Protein AF-A0A8B6LZV7-F1 (afdb_monomer)

Sequence (62 aa):
MLAQEGEQHVWVDESWLRRELARASPVPDWEQKYESMLAYARSKGWVRERPLAIRAHIVWRD

Foldseek 3Di:
DWADDPDWKIKAQPVVVVVVCVVVVDDPPVVVVVVVVVVVQVVVVQFDVVRTIGMDTDDDDD

pLDDT: mean 90.17, std 5.87, range [72.5, 97.25]

Solvent-accessible surface area (backbone atoms only — not comparable to full-atom values): 3690 Å² total; per-residue (Å²): 90,79,44,77,49,77,93,49,30,30,36,37,29,45,73,44,52,54,55,53,44,69,73,64,70,69,63,90,66,51,66,63,53,48,52,52,50,50,55,53,33,50,79,70,67,32,50,43,81,83,72,48,25,38,60,41,78,61,82,84,81,134

Mean predicted aligned error: 4.08 Å

Nearest PDB structures (foldseek):
  2glz-assembly1_B  TM=2.373E-01  e=5.854E+00  Desulfitobacterium hafniense DCB-2

Radius of gyration: 12.34 Å; Cα contacts (8 Å, |Δi|>4): 59; chains: 1; bounding box: 33×27×27 Å

Secondary structure (DSSP, 8-state):
-EEEETTTEEEEEHHHHHHHHHHS-PPTTHHHHHHHHHHHHHHTT-EEETTEEEEEE-----

Structure (mmCIF, N/CA/C/O backbone):
data_AF-A0A8B6LZV7-F1
#
_entry.id   AF-A0A8B6LZV7-F1
#
loop_
_atom_site.group_PDB
_atom_site.id
_atom_site.type_symbol
_atom_site.label_atom_id
_atom_site.label_alt_id
_atom_site.label_comp_id
_atom_site.label_asym_id
_atom_site.label_entity_id
_atom_site.label_seq_id
_atom_site.pdbx_PDB_ins_code
_atom_site.Cartn_x
_atom_site.Cartn_y
_atom_site.Cartn_z
_atom_site.occupancy
_atom_site.B_iso_or_equiv
_atom_site.auth_seq_id
_atom_site.auth_comp_id
_atom_site.auth_asym_id
_atom_site.auth_atom_id
_atom_site.pdbx_PDB_model_num
ATOM 1 N N . MET A 1 1 ? -6.154 -11.635 2.828 1.00 73.94 1 MET A N 1
ATOM 2 C CA . MET A 1 1 ? -7.550 -11.656 3.309 1.00 73.94 1 MET A CA 1
ATOM 3 C C . MET A 1 1 ? -8.160 -10.304 2.982 1.00 73.94 1 MET A C 1
ATOM 5 O O . MET A 1 1 ? -7.439 -9.313 3.043 1.00 73.94 1 MET A O 1
ATOM 9 N N . LEU A 1 2 ? -9.430 -10.279 2.581 1.00 82.12 2 LEU A N 1
ATOM 10 C CA . LEU A 1 2 ? -10.168 -9.063 2.241 1.00 82.12 2 LEU A CA 1
ATOM 11 C C . LEU A 1 2 ? -11.178 -8.768 3.352 1.00 82.12 2 LEU A C 1
ATOM 13 O O . LEU A 1 2 ? -11.843 -9.692 3.817 1.00 82.12 2 LEU A O 1
ATOM 17 N N . ALA A 1 3 ? -11.293 -7.509 3.769 1.00 85.44 3 ALA A N 1
ATOM 18 C CA . ALA A 1 3 ? -12.302 -7.073 4.734 1.00 85.44 3 ALA A CA 1
ATOM 19 C C . ALA A 1 3 ? -13.069 -5.870 4.183 1.00 85.44 3 ALA A C 1
ATOM 21 O O . ALA A 1 3 ? -12.479 -4.828 3.905 1.00 85.44 3 ALA A O 1
ATOM 22 N N . GLN A 1 4 ? -14.375 -6.020 3.995 1.00 86.75 4 GLN A N 1
ATOM 23 C CA . GLN A 1 4 ? -15.215 -4.990 3.394 1.00 86.75 4 GLN A CA 1
ATOM 24 C C . GLN A 1 4 ? -15.378 -3.774 4.323 1.00 86.75 4 GLN A C 1
ATOM 26 O O . GLN A 1 4 ? -15.527 -3.917 5.537 1.00 86.75 4 GLN A O 1
ATOM 31 N N . GLU A 1 5 ? -15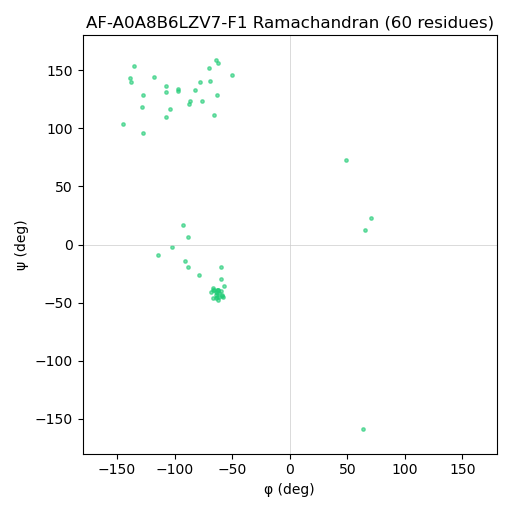.355 -2.574 3.744 1.00 87.88 5 GLU A N 1
ATOM 32 C CA . GLU A 1 5 ? -15.627 -1.304 4.416 1.00 87.88 5 GLU A CA 1
ATOM 33 C C . GLU A 1 5 ? -16.704 -0.540 3.633 1.00 87.88 5 GLU A C 1
ATOM 35 O O . GLU A 1 5 ? -16.428 0.146 2.647 1.00 87.88 5 GLU A O 1
ATOM 40 N N . GLY A 1 6 ? -17.956 -0.675 4.070 1.00 89.12 6 GLY A N 1
ATOM 41 C CA . GLY A 1 6 ? -19.103 -0.173 3.311 1.00 89.12 6 GLY A CA 1
ATOM 42 C C . GLY A 1 6 ? -19.257 -0.878 1.957 1.00 89.12 6 GLY A 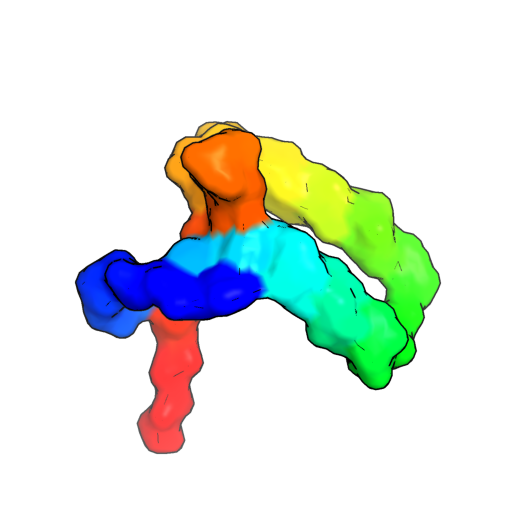C 1
ATOM 43 O O . GLY A 1 6 ? -18.772 -1.988 1.759 1.00 89.12 6 GLY A O 1
ATOM 44 N N . GLU A 1 7 ? -19.948 -0.251 1.009 1.00 87.56 7 GLU A N 1
ATOM 45 C CA . GLU A 1 7 ? -20.264 -0.869 -0.296 1.00 87.56 7 GLU A CA 1
ATOM 46 C C . GLU A 1 7 ? -19.217 -0.591 -1.384 1.00 87.56 7 GLU A C 1
ATOM 48 O O . GLU A 1 7 ? -19.200 -1.243 -2.426 1.00 87.56 7 GLU A O 1
ATOM 53 N N . GLN A 1 8 ? -18.335 0.381 -1.142 1.00 93.06 8 GLN A N 1
ATOM 54 C CA . GLN A 1 8 ? -17.414 0.912 -2.151 1.00 93.06 8 GLN A CA 1
ATOM 55 C C . GLN A 1 8 ? -15.945 0.633 -1.846 1.00 93.06 8 GLN A C 1
ATOM 57 O O . GLN A 1 8 ? -15.098 0.910 -2.691 1.00 93.06 8 GLN A O 1
ATOM 62 N N . HIS A 1 9 ? -15.609 0.125 -0.657 1.00 94.12 9 HIS A N 1
ATOM 63 C CA . HIS A 1 9 ? -14.218 -0.070 -0.266 1.00 94.12 9 HIS A CA 1
ATOM 64 C C . HIS A 1 9 ? -13.970 -1.427 0.381 1.00 94.12 9 HIS A C 1
ATOM 66 O O . HIS A 1 9 ? -14.841 -2.041 0.997 1.00 94.12 9 HIS A O 1
ATOM 72 N N . VAL A 1 10 ? -12.729 -1.883 0.255 1.00 95.00 10 VAL A N 1
ATOM 73 C CA . VAL A 1 10 ? -12.223 -3.093 0.896 1.00 95.00 10 VAL A CA 1
ATOM 74 C C . VAL A 1 10 ? -10.814 -2.846 1.417 1.00 95.00 10 VAL A C 1
ATOM 76 O O . VAL A 1 10 ? -10.014 -2.150 0.792 1.00 95.00 10 VAL A O 1
ATOM 79 N N . TRP A 1 11 ? -10.499 -3.428 2.565 1.00 95.69 11 TRP A N 1
ATOM 80 C CA . TRP A 1 11 ? -9.144 -3.536 3.078 1.00 95.69 11 TRP A CA 1
ATOM 81 C C . TRP A 1 11 ? -8.496 -4.801 2.532 1.00 95.69 11 TRP A C 1
ATOM 83 O O . TRP A 1 11 ? -8.988 -5.910 2.752 1.00 95.69 11 TRP A O 1
ATOM 93 N N . VAL A 1 12 ? -7.385 -4.618 1.829 1.00 94.94 12 VAL A N 1
ATOM 94 C CA . VAL A 1 12 ? -6.588 -5.686 1.233 1.00 94.94 12 VAL A CA 1
ATOM 95 C C . VAL A 1 12 ? -5.342 -5.899 2.077 1.00 94.94 12 VAL A C 1
ATOM 97 O O . VAL A 1 12 ? -4.508 -5.005 2.183 1.00 94.94 12 VAL A O 1
ATOM 100 N N . ASP A 1 13 ? -5.211 -7.083 2.670 1.00 95.06 13 ASP A N 1
ATOM 101 C CA . ASP A 1 13 ? -3.987 -7.489 3.367 1.00 95.06 13 ASP A CA 1
ATOM 102 C C . ASP A 1 13 ? -2.792 -7.567 2.400 1.00 95.06 13 ASP A C 1
ATOM 104 O O . ASP A 1 13 ? -2.861 -8.231 1.360 1.00 95.06 13 ASP A O 1
ATOM 108 N N . GLU A 1 14 ? -1.688 -6.917 2.765 1.00 93.94 14 GLU A N 1
ATOM 109 C CA . GLU A 1 14 ? -0.501 -6.791 1.912 1.00 93.94 14 GLU A CA 1
ATOM 110 C C . GLU A 1 14 ? 0.188 -8.134 1.658 1.00 93.94 14 GLU A C 1
ATOM 112 O O . GLU A 1 14 ? 0.575 -8.443 0.528 1.00 93.94 14 GLU A O 1
ATOM 117 N N . SER A 1 15 ? 0.252 -8.982 2.686 1.00 92.31 15 SER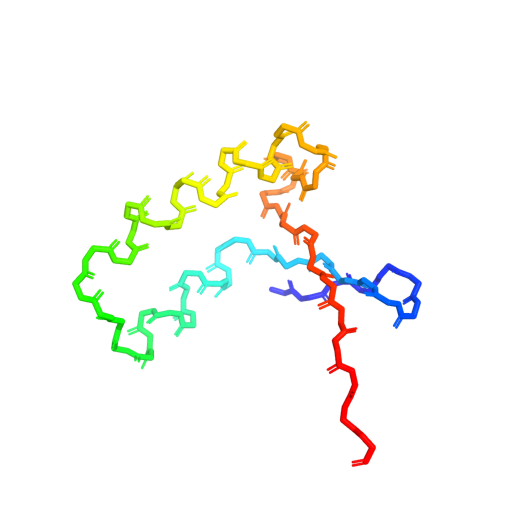 A N 1
ATOM 118 C CA . SER A 1 15 ? 0.869 -10.302 2.567 1.00 92.31 15 SER A CA 1
ATOM 119 C C . SER A 1 15 ? 0.117 -11.177 1.560 1.00 92.31 15 SER A C 1
ATOM 121 O O . SER A 1 15 ? 0.723 -11.921 0.789 1.00 92.31 15 SER A O 1
ATOM 123 N N . TRP A 1 16 ? -1.216 -11.090 1.552 1.00 92.38 16 TRP A N 1
ATOM 124 C CA . TRP A 1 16 ? -2.061 -11.771 0.583 1.00 92.38 16 TRP A CA 1
ATOM 125 C C . TRP A 1 16 ? -1.852 -11.215 -0.821 1.00 92.38 16 TRP A C 1
ATOM 127 O O . TRP A 1 16 ? -1.623 -12.000 -1.736 1.00 92.38 16 TRP A O 1
ATOM 137 N N . LEU A 1 17 ? -1.833 -9.890 -0.976 1.00 89.06 17 LEU A N 1
ATOM 138 C CA . LEU A 1 17 ? -1.621 -9.252 -2.274 1.00 89.06 17 LEU A CA 1
ATOM 139 C C . LEU A 1 17 ? -0.285 -9.671 -2.909 1.00 89.06 17 LEU A C 1
ATOM 141 O O . LEU A 1 17 ? -0.257 -10.054 -4.077 1.00 89.06 17 LEU A O 1
ATOM 145 N N . ARG A 1 18 ? 0.812 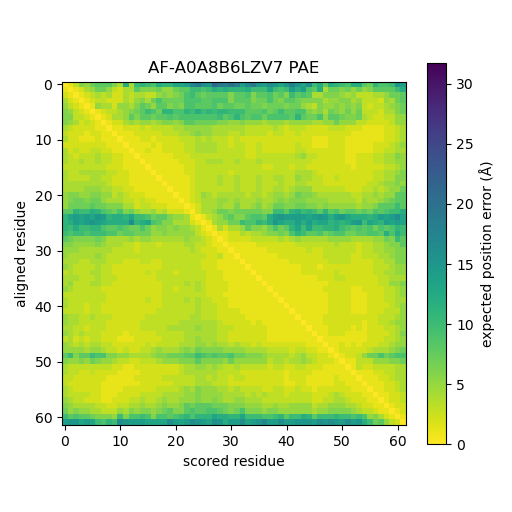-9.685 -2.138 1.00 87.38 18 ARG A N 1
ATOM 146 C CA . ARG A 1 18 ? 2.123 -10.150 -2.627 1.00 87.38 18 ARG A CA 1
ATOM 147 C C . ARG A 1 18 ? 2.110 -11.621 -3.050 1.00 87.38 18 ARG A C 1
ATOM 149 O O 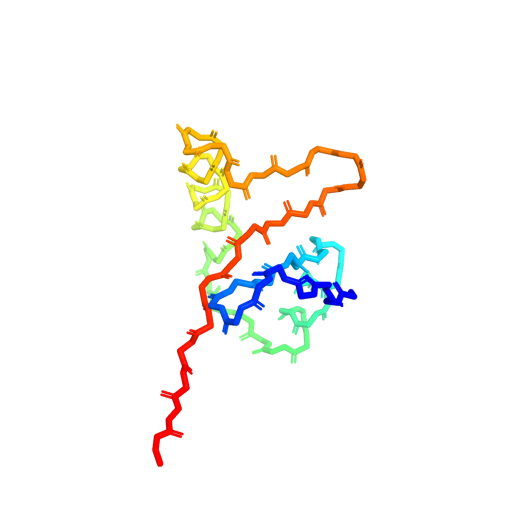. ARG A 1 18 ? 2.718 -11.964 -4.062 1.00 87.38 18 ARG A O 1
ATOM 156 N N . ARG A 1 19 ? 1.411 -12.492 -2.310 1.00 89.25 19 ARG A N 1
ATOM 157 C CA . ARG A 1 19 ? 1.271 -13.914 -2.677 1.00 89.25 19 ARG A CA 1
ATOM 158 C C . ARG A 1 19 ? 0.519 -14.100 -3.992 1.00 89.25 19 ARG A C 1
ATOM 160 O O . ARG A 1 19 ? 0.927 -14.939 -4.789 1.00 89.25 19 ARG A O 1
ATOM 167 N N . GLU A 1 20 ? -0.546 -13.335 -4.224 1.00 88.06 20 GLU A N 1
ATOM 168 C CA . GLU A 1 20 ? -1.290 -13.393 -5.489 1.00 88.06 20 GLU A CA 1
ATOM 169 C C . GLU A 1 20 ? -0.464 -12.840 -6.657 1.00 88.06 20 GLU A C 1
ATOM 171 O O . GLU A 1 20 ? -0.419 -13.448 -7.725 1.00 88.06 20 GLU A O 1
ATOM 176 N N . LEU A 1 21 ? 0.277 -11.747 -6.447 1.00 83.69 21 LEU A N 1
ATOM 177 C CA . LEU A 1 21 ? 1.161 -11.182 -7.471 1.00 83.69 21 LEU A CA 1
ATOM 178 C C . LEU A 1 21 ? 2.262 -12.160 -7.889 1.00 83.69 21 LEU A C 1
ATOM 180 O O . LEU A 1 21 ? 2.505 -12.313 -9.082 1.00 83.69 21 LEU A O 1
ATOM 184 N N . ALA A 1 22 ? 2.872 -12.882 -6.945 1.00 81.88 22 ALA A N 1
ATOM 185 C CA . ALA A 1 22 ? 3.870 -13.907 -7.258 1.00 81.88 22 ALA A CA 1
ATOM 186 C C . ALA A 1 22 ? 3.316 -15.032 -8.157 1.00 81.88 22 ALA A C 1
ATOM 188 O O . ALA A 1 22 ? 4.060 -15.611 -8.947 1.00 81.88 22 ALA A O 1
ATOM 189 N N . ARG A 1 23 ? 2.011 -15.329 -8.072 1.00 86.31 23 ARG A N 1
ATOM 190 C CA . ARG A 1 23 ? 1.333 -16.311 -8.938 1.00 86.31 23 ARG A CA 1
ATOM 191 C C . ARG A 1 23 ? 1.004 -15.758 -10.323 1.00 86.31 23 ARG A C 1
ATOM 193 O O . ARG A 1 23 ? 0.885 -16.535 -11.263 1.00 86.31 23 ARG A O 1
ATOM 200 N N . ALA A 1 24 ? 0.848 -14.442 -10.447 1.00 82.38 24 ALA A N 1
ATOM 201 C CA . ALA A 1 24 ? 0.377 -13.777 -11.659 1.00 82.38 24 ALA A CA 1
ATOM 202 C C . ALA A 1 24 ? 1.492 -13.404 -12.658 1.00 82.38 24 ALA A C 1
ATOM 204 O O . ALA A 1 24 ? 1.196 -12.743 -13.649 1.00 82.38 24 ALA A O 1
ATOM 205 N N . SER A 1 25 ? 2.748 -13.811 -12.417 1.00 75.75 25 SER A N 1
ATOM 206 C CA . SER A 1 25 ? 3.921 -13.483 -13.253 1.00 75.75 25 SER A CA 1
ATOM 207 C C . SER A 1 25 ? 4.016 -11.981 -13.573 1.00 75.75 25 SER A C 1
ATOM 209 O O . SER A 1 25 ? 3.739 -11.556 -14.696 1.00 75.75 25 SER A O 1
ATOM 211 N N . PRO A 1 26 ? 4.381 -11.152 -12.585 1.00 77.31 26 PRO A N 1
ATOM 212 C CA . PRO A 1 26 ? 4.300 -9.708 -12.716 1.00 77.31 26 PRO A CA 1
ATOM 213 C C . PRO A 1 26 ? 5.352 -9.167 -13.694 1.00 77.31 26 PRO A C 1
ATOM 215 O O . PRO A 1 26 ? 6.426 -9.739 -13.878 1.00 77.31 26 PRO A O 1
ATOM 218 N N . VAL A 1 27 ? 5.034 -8.032 -14.319 1.00 83.56 27 VAL A N 1
ATOM 219 C CA . VAL A 1 27 ? 5.944 -7.315 -15.225 1.00 83.56 27 VAL A CA 1
ATOM 220 C C . VAL A 1 27 ? 7.210 -6.838 -14.498 1.00 83.56 27 VAL A C 1
ATOM 222 O O . VAL A 1 27 ? 7.156 -6.614 -13.285 1.00 83.56 27 VAL A O 1
ATOM 225 N N . PRO A 1 28 ? 8.332 -6.605 -15.208 1.00 85.38 28 PRO A N 1
ATOM 226 C CA . PRO A 1 28 ? 9.493 -5.932 -14.629 1.00 85.38 28 PRO A CA 1
ATOM 227 C C . PRO A 1 28 ? 9.104 -4.624 -13.915 1.00 85.38 28 PRO A C 1
ATOM 229 O O . PRO A 1 28 ? 8.160 -3.935 -14.315 1.00 85.38 28 PRO A O 1
ATOM 232 N N . ASP A 1 29 ? 9.815 -4.307 -12.832 1.00 87.12 29 ASP A N 1
ATOM 233 C CA . ASP A 1 29 ? 9.649 -3.099 -12.005 1.00 87.12 29 ASP A CA 1
ATOM 234 C C . ASP A 1 29 ? 8.318 -2.970 -11.239 1.00 87.12 29 ASP A C 1
ATOM 236 O O . ASP A 1 29 ? 8.007 -1.905 -10.693 1.00 87.12 29 ASP A O 1
ATOM 240 N N . TRP A 1 30 ? 7.514 -4.037 -11.158 1.00 86.31 30 TRP A N 1
ATOM 241 C CA . TRP A 1 30 ? 6.248 -4.007 -10.415 1.00 86.31 30 TRP A CA 1
ATOM 242 C C . TRP A 1 30 ? 6.438 -3.624 -8.940 1.00 86.31 30 TRP A C 1
ATOM 244 O O . TRP A 1 30 ? 5.611 -2.892 -8.402 1.00 86.31 30 TRP A O 1
ATOM 254 N N . GLU A 1 31 ? 7.535 -4.051 -8.308 1.00 89.00 31 GLU A N 1
ATOM 255 C CA . GLU A 1 31 ? 7.846 -3.737 -6.908 1.00 89.00 31 GLU A CA 1
ATOM 256 C C . GLU A 1 31 ? 8.047 -2.235 -6.706 1.00 89.00 31 GLU A C 1
ATOM 258 O O . GLU A 1 31 ? 7.453 -1.645 -5.809 1.00 89.00 31 GLU A O 1
ATOM 263 N N . GLN A 1 32 ? 8.803 -1.573 -7.584 1.00 91.25 32 GLN A N 1
ATOM 264 C CA . GLN A 1 32 ? 9.052 -0.136 -7.471 1.00 91.25 32 GLN A CA 1
ATOM 265 C C . GLN A 1 32 ? 7.773 0.687 -7.686 1.00 91.25 32 GLN A C 1
ATOM 267 O O . GLN A 1 32 ? 7.528 1.681 -6.991 1.00 91.25 32 GLN A O 1
ATOM 272 N N . LYS A 1 33 ? 6.915 0.251 -8.617 1.00 90.06 33 LYS A N 1
ATOM 273 C CA . LYS A 1 33 ? 5.589 0.853 -8.827 1.00 90.06 33 LYS A CA 1
ATOM 274 C C . LYS A 1 33 ? 4.677 0.620 -7.625 1.00 90.06 33 LYS A C 1
ATOM 276 O O . LYS A 1 33 ? 3.944 1.526 -7.233 1.00 90.06 33 LYS A O 1
ATOM 281 N N . TYR A 1 34 ? 4.746 -0.566 -7.029 1.00 90.25 34 TYR A N 1
ATOM 282 C CA . TYR A 1 34 ? 3.996 -0.919 -5.832 1.00 90.25 34 TYR A CA 1
ATOM 283 C C . TYR A 1 34 ? 4.405 -0.065 -4.625 1.00 90.25 34 TYR A C 1
ATOM 285 O O . TYR A 1 34 ? 3.537 0.509 -3.973 1.00 90.25 34 TYR A O 1
ATOM 293 N N . GLU A 1 35 ? 5.704 0.116 -4.379 1.00 92.44 35 GLU A N 1
ATOM 294 C CA . GLU A 1 35 ? 6.197 0.995 -3.309 1.00 92.44 35 GLU A CA 1
ATOM 295 C C . GLU A 1 35 ? 5.779 2.458 -3.532 1.00 92.44 35 GLU A C 1
ATOM 297 O O . GLU A 1 35 ? 5.352 3.143 -2.601 1.00 92.44 35 GLU A O 1
ATOM 302 N N . SER A 1 36 ? 5.809 2.929 -4.784 1.00 94.62 36 SER A N 1
ATOM 303 C CA . SER A 1 36 ? 5.320 4.269 -5.142 1.00 94.62 36 SER A CA 1
ATOM 304 C C . SER A 1 36 ? 3.817 4.421 -4.869 1.00 94.62 36 SER A C 1
ATOM 306 O O . SER A 1 36 ? 3.374 5.437 -4.327 1.00 94.62 36 SER A O 1
ATOM 308 N N . MET A 1 37 ? 3.027 3.393 -5.194 1.00 93.56 37 MET A N 1
ATOM 309 C CA . MET A 1 37 ? 1.593 3.334 -4.898 1.00 93.56 37 MET A CA 1
ATOM 310 C C . MET A 1 37 ? 1.334 3.330 -3.385 1.00 93.56 37 MET A C 1
ATOM 312 O O . MET A 1 37 ? 0.486 4.090 -2.915 1.00 93.56 37 MET A O 1
ATOM 316 N N . LEU A 1 38 ? 2.101 2.558 -2.610 1.00 94.38 38 LEU A N 1
ATOM 317 C CA . LEU A 1 38 ? 2.017 2.538 -1.148 1.00 94.38 38 LEU A CA 1
ATOM 318 C C . LEU A 1 38 ? 2.337 3.901 -0.530 1.00 94.38 38 LEU A C 1
ATOM 320 O O . LEU A 1 38 ? 1.612 4.358 0.354 1.00 94.38 38 LEU A O 1
ATOM 324 N N . ALA A 1 39 ? 3.395 4.572 -0.989 1.00 96.12 39 ALA A N 1
ATOM 325 C CA . ALA A 1 39 ? 3.747 5.912 -0.525 1.00 96.12 39 ALA A CA 1
ATOM 326 C C . ALA A 1 39 ? 2.607 6.912 -0.779 1.00 96.12 39 ALA A C 1
ATOM 328 O O . ALA A 1 39 ? 2.229 7.679 0.112 1.00 96.12 39 ALA A O 1
ATOM 329 N N . TYR A 1 40 ? 1.996 6.847 -1.964 1.00 96.00 40 TYR A N 1
ATOM 330 C CA . TYR A 1 40 ? 0.819 7.646 -2.279 1.00 96.00 40 TYR A CA 1
ATOM 331 C C . TYR A 1 40 ? -0.370 7.308 -1.366 1.00 96.00 40 TYR A C 1
ATOM 333 O O . TYR A 1 40 ? -0.960 8.213 -0.775 1.00 96.00 40 TYR A O 1
ATOM 341 N N . ALA A 1 41 ? -0.692 6.027 -1.173 1.00 96.12 41 ALA A N 1
ATOM 342 C CA . ALA A 1 41 ? -1.788 5.591 -0.309 1.00 96.12 41 ALA A CA 1
ATOM 343 C C . ALA A 1 41 ? -1.597 6.043 1.151 1.00 96.12 41 ALA A C 1
ATOM 345 O O . ALA A 1 41 ? -2.547 6.517 1.782 1.00 96.12 41 ALA A O 1
ATOM 346 N N . ARG A 1 42 ? -0.365 5.988 1.677 1.00 96.50 42 ARG A N 1
ATOM 347 C CA . ARG A 1 42 ? -0.020 6.533 3.001 1.00 96.50 42 ARG A CA 1
ATOM 348 C C . ARG A 1 42 ? -0.323 8.024 3.094 1.00 96.50 42 ARG A C 1
ATOM 350 O O . ARG A 1 42 ? -0.962 8.445 4.053 1.00 96.50 42 ARG A O 1
ATOM 357 N N . SER A 1 43 ? 0.039 8.806 2.072 1.00 97.25 43 SER A N 1
ATOM 358 C CA . SER A 1 43 ? -0.257 10.250 2.030 1.00 97.25 43 SER A CA 1
ATOM 359 C C . SER A 1 43 ? -1.758 10.578 2.081 1.00 97.25 43 SER A C 1
ATOM 361 O O . SER A 1 43 ? -2.138 11.700 2.410 1.00 97.25 43 SER A O 1
ATOM 363 N N . LYS A 1 44 ? -2.620 9.602 1.768 1.00 97.00 44 LYS A N 1
ATOM 364 C CA . LYS A 1 44 ? -4.083 9.720 1.795 1.00 97.00 44 LYS A CA 1
ATOM 365 C C . LYS A 1 44 ? -4.738 9.079 3.023 1.00 97.00 44 LYS A C 1
ATOM 367 O O . LYS A 1 44 ? -5.958 9.141 3.150 1.00 97.00 44 LYS A O 1
ATOM 372 N N . GLY A 1 45 ? -3.962 8.454 3.911 1.00 95.88 45 GLY A N 1
ATOM 373 C CA . GLY A 1 45 ? -4.492 7.688 5.044 1.00 95.88 45 GLY A CA 1
ATOM 374 C C . GLY A 1 45 ? -5.168 6.373 4.636 1.00 95.88 45 GLY A C 1
ATOM 375 O O . GLY A 1 45 ? -6.007 5.853 5.365 1.00 95.88 45 GLY A O 1
ATOM 376 N N . TRP A 1 46 ? -4.830 5.825 3.467 1.00 97.00 46 TRP A N 1
ATOM 377 C CA . TRP A 1 46 ? -5.412 4.588 2.923 1.00 97.00 46 TRP A CA 1
ATOM 378 C C . TRP A 1 46 ? -4.613 3.336 3.286 1.00 97.00 46 TRP A C 1
ATOM 380 O O . TRP A 1 46 ? -4.776 2.289 2.663 1.00 97.00 46 TRP A O 1
ATOM 390 N N . VAL A 1 47 ? -3.741 3.438 4.286 1.00 96.81 47 VAL A N 1
ATOM 391 C CA . VAL A 1 47 ? -2.898 2.341 4.753 1.00 96.81 47 VAL A CA 1
ATOM 392 C C . VAL A 1 47 ? -3.083 2.182 6.254 1.00 96.81 47 VAL A C 1
ATOM 394 O O . VAL A 1 47 ? -2.968 3.145 7.011 1.00 96.81 47 VAL A O 1
ATOM 397 N N . ARG A 1 48 ? -3.362 0.954 6.687 1.00 95.00 48 ARG A N 1
ATOM 398 C CA . ARG A 1 48 ? -3.224 0.530 8.084 1.00 95.00 48 ARG A CA 1
ATOM 399 C C . ARG A 1 48 ? -1.881 -0.158 8.207 1.00 95.00 48 ARG A C 1
ATOM 401 O O . ARG A 1 48 ? -1.583 -1.001 7.381 1.00 95.00 48 ARG A O 1
ATOM 408 N N . GLU A 1 49 ? -1.084 0.185 9.211 1.00 92.25 49 GLU A N 1
ATOM 409 C CA . GLU A 1 49 ? 0.282 -0.351 9.337 1.00 92.25 49 GLU A CA 1
ATOM 410 C C . GLU A 1 49 ? 0.336 -1.682 10.114 1.00 92.25 49 GLU A C 1
ATOM 412 O O . GLU A 1 49 ? 1.321 -2.412 10.026 1.00 92.25 49 GLU A O 1
ATOM 417 N N . ARG A 1 50 ? -0.697 -2.016 10.905 1.00 90.69 50 ARG A N 1
ATOM 418 C CA . ARG A 1 50 ? -0.723 -3.218 11.762 1.00 90.69 50 ARG A CA 1
ATOM 419 C C . ARG A 1 50 ? -2.129 -3.841 11.862 1.00 90.69 50 ARG A C 1
ATOM 421 O O . ARG A 1 50 ? -2.948 -3.318 12.617 1.00 90.69 50 ARG A O 1
ATOM 428 N N . PRO A 1 51 ? -2.400 -4.963 11.164 1.00 88.44 51 PRO A N 1
ATOM 429 C CA . PRO A 1 51 ? -1.587 -5.521 10.075 1.00 88.44 51 PRO A CA 1
ATOM 430 C C . PRO A 1 51 ? -1.531 -4.564 8.873 1.00 88.44 51 PRO A C 1
ATOM 432 O O . PRO A 1 51 ? -2.400 -3.697 8.742 1.00 88.44 51 PRO A O 1
ATOM 435 N N . LEU A 1 52 ? -0.517 -4.722 8.012 1.00 93.50 52 LEU A N 1
ATOM 436 C CA . LEU A 1 52 ? -0.384 -3.902 6.810 1.00 93.50 52 LEU A CA 1
ATOM 437 C C . LEU A 1 52 ? -1.544 -4.191 5.848 1.00 93.50 52 LEU A C 1
ATOM 439 O O . LEU A 1 52 ? -1.635 -5.281 5.280 1.00 93.50 52 LEU A O 1
ATOM 443 N N . ALA A 1 53 ? -2.433 -3.216 5.674 1.00 96.31 53 ALA A N 1
ATOM 444 C CA . ALA A 1 53 ? -3.581 -3.328 4.786 1.00 96.31 53 ALA A CA 1
ATOM 445 C C . ALA A 1 53 ? -3.800 -2.040 3.993 1.00 96.31 53 ALA A C 1
ATOM 447 O O . ALA A 1 53 ? -3.694 -0.938 4.533 1.00 96.31 53 ALA A O 1
ATOM 448 N N . ILE A 1 54 ? -4.145 -2.195 2.719 1.00 95.75 54 ILE A N 1
ATOM 449 C CA . ILE A 1 54 ? -4.367 -1.099 1.777 1.00 95.75 54 ILE A CA 1
AT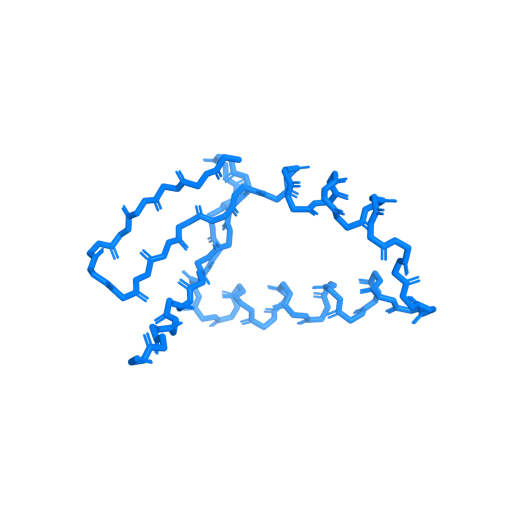OM 450 C C . ILE A 1 54 ? -5.863 -0.985 1.506 1.00 95.75 54 ILE A C 1
ATOM 452 O O . ILE A 1 54 ? -6.522 -1.983 1.207 1.00 95.75 54 ILE A O 1
ATOM 456 N N . ARG A 1 55 ? -6.408 0.226 1.597 1.00 96.00 55 ARG A N 1
ATOM 457 C CA . ARG A 1 55 ? -7.789 0.517 1.211 1.00 96.00 55 ARG A CA 1
ATOM 458 C C . ARG A 1 55 ? -7.888 0.568 -0.309 1.00 96.00 55 ARG A C 1
ATOM 460 O O . ARG A 1 55 ? -7.203 1.368 -0.942 1.00 96.00 55 ARG A O 1
ATOM 467 N N . ALA A 1 56 ? -8.762 -0.241 -0.885 1.00 93.50 56 ALA A N 1
ATOM 468 C CA . ALA A 1 56 ? -9.036 -0.266 -2.314 1.00 93.50 56 ALA A CA 1
ATOM 469 C C . ALA A 1 56 ? -10.497 0.100 -2.586 1.00 93.50 56 ALA A C 1
ATOM 471 O O . ALA A 1 56 ? -11.383 -0.265 -1.814 1.00 93.50 56 ALA A O 1
ATOM 472 N N . HIS A 1 57 ? -10.735 0.815 -3.686 1.00 94.12 57 HIS A N 1
ATOM 473 C CA . HIS A 1 57 ? -12.074 1.099 -4.191 1.00 94.12 57 HIS A CA 1
ATOM 474 C C . HIS A 1 57 ? -12.591 -0.095 -5.002 1.00 94.12 57 HIS A C 1
ATOM 476 O O . HIS A 1 57 ? -11.87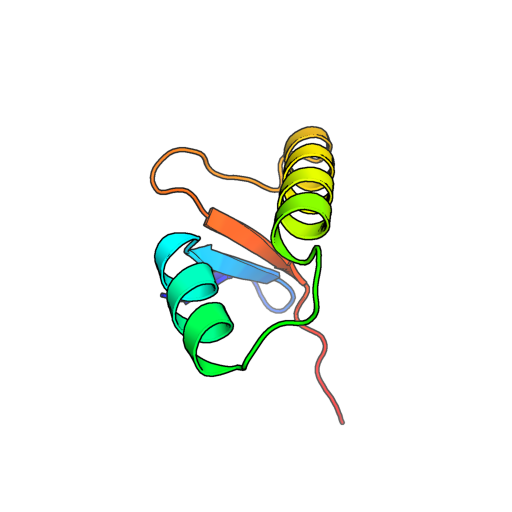7 -0.623 -5.858 1.00 94.12 57 HIS A O 1
ATOM 482 N N . ILE A 1 58 ? -13.828 -0.509 -4.744 1.00 92.44 58 ILE A N 1
ATOM 483 C CA . ILE A 1 58 ? -14.505 -1.570 -5.483 1.00 92.44 58 ILE A CA 1
ATOM 484 C C . ILE A 1 58 ? -15.185 -0.942 -6.700 1.00 92.44 58 ILE A C 1
ATOM 486 O O . ILE A 1 58 ? -16.006 -0.039 -6.568 1.00 92.44 58 ILE A O 1
ATOM 490 N N . VAL A 1 59 ? -14.849 -1.433 -7.892 1.00 91.38 59 VAL A N 1
ATOM 491 C CA . VAL A 1 59 ? -15.537 -1.067 -9.135 1.00 91.38 59 VAL A CA 1
ATOM 492 C C . VAL A 1 59 ? -16.374 -2.259 -9.571 1.00 91.38 59 VAL A C 1
ATOM 494 O O . VAL A 1 59 ? -15.830 -3.285 -9.983 1.00 91.38 59 VAL A O 1
ATOM 497 N N . TRP A 1 60 ? -17.691 -2.123 -9.460 1.00 87.00 60 TRP A N 1
ATOM 498 C CA . TRP A 1 60 ? -18.640 -3.114 -9.949 1.00 87.00 60 TRP A CA 1
ATOM 499 C C . TRP A 1 60 ? -18.782 -2.980 -11.466 1.00 87.00 60 TRP A C 1
ATOM 501 O O . TRP A 1 60 ? -18.774 -1.872 -12.002 1.00 87.00 60 TRP A O 1
ATOM 511 N N . ARG A 1 61 ? -18.858 -4.114 -12.161 1.00 84.81 61 ARG A N 1
ATOM 512 C CA . ARG A 1 61 ? -19.308 -4.152 -13.553 1.00 84.81 61 ARG A CA 1
ATOM 513 C C . ARG A 1 61 ? -20.788 -4.516 -13.545 1.00 84.81 61 ARG A C 1
ATOM 515 O O . ARG A 1 61 ? -21.150 -5.437 -12.814 1.00 84.81 61 ARG A O 1
ATOM 522 N N . ASP A 1 62 ? -21.573 -3.784 -14.327 1.00 72.50 62 A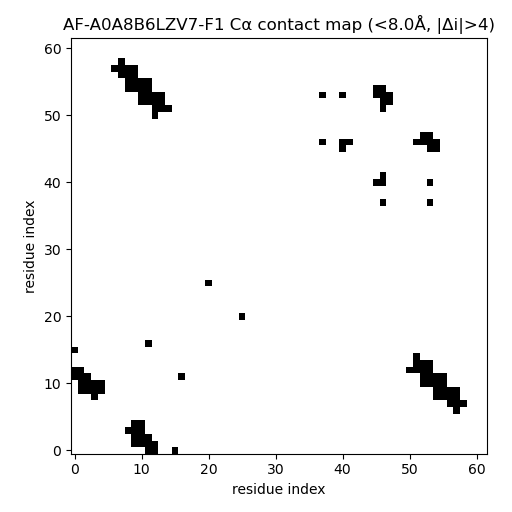SP A N 1
ATOM 523 C CA . ASP A 1 62 ? -22.974 -4.105 -14.624 1.00 72.50 62 ASP A CA 1
ATOM 524 C C . ASP A 1 62 ? -23.096 -5.400 -15.446 1.00 72.50 62 ASP A C 1
ATOM 526 O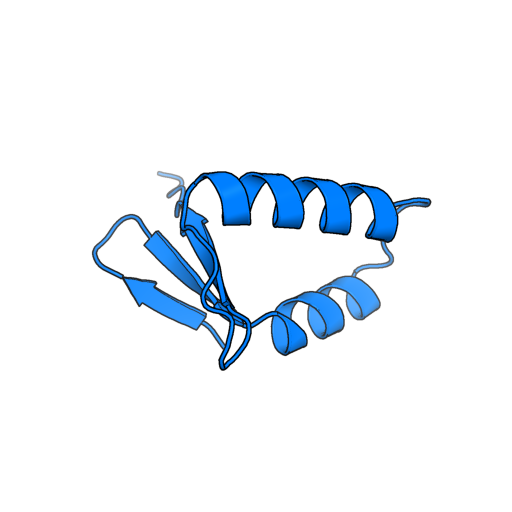 O . ASP A 1 62 ? -22.169 -5.689 -16.247 1.00 72.50 62 ASP A O 1
#